Protein AF-A0A8J5MN63-F1 (afdb_monomer)

Secondary structure (DSSP, 8-state):
--TT-EE--EETTEEPPPEE--SS--TT-TTHHHHHHHHHHHHHHHHHHHS-TT--EEEEE-SSS-TT-GGGTT--S--EEEEE------

Sequence (90 aa):
MHDGMQARVLVGGVQSEPFSVQMGVKQGCVLAPVLFNIVLLAVAQLSHNALGSDAGVGIGYRLDGSLFNIRRLEAYTKTLTENLCNVHWT

Radius of gyration: 18.47 Å; Cα contacts (8 Å, |Δi|>4): 55; chains: 1; bounding box: 34×42×47 Å

Solvent-accessible surface area (backbone atoms only — not comparable to full-atom values): 6040 Å² total; per-residue (Å²): 128,70,81,87,39,66,47,64,54,77,56,97,88,44,69,50,76,77,42,78,52,90,74,88,70,63,86,89,44,86,59,42,65,57,56,48,50,52,54,50,49,52,49,52,52,53,48,54,74,73,39,59,100,88,63,57,61,65,55,69,46,54,91,89,60,71,88,82,52,66,79,56,76,75,49,97,68,84,67,48,74,48,66,49,72,72,86,80,83,129

Mean predicted aligned error: 13.98 Å

pLDDT: mean 73.44, std 14.2, range [35.72, 93.75]

Foldseek 3Di:
DPPPDWDWDADPNDIDDIDDDPDADDPPPPCRVVVVVVVVVVVVVVCVVVDPLPDFDWDWADPPDDRPPVVCVVDPDDTDTDGPRDPDDD

Structure (mmCIF, N/CA/C/O backbone):
data_AF-A0A8J5MN63-F1
#
_entry.id   AF-A0A8J5MN63-F1
#
loop_
_atom_site.group_PDB
_atom_site.id
_atom_site.type_symbol
_atom_site.label_atom_id
_atom_site.label_alt_id
_atom_site.label_comp_id
_atom_site.label_asym_id
_atom_site.label_entity_id
_atom_site.label_seq_id
_atom_site.pdbx_PDB_ins_code
_atom_site.Cartn_x
_atom_site.Cartn_y
_atom_site.Cartn_z
_atom_site.occupancy
_atom_site.B_iso_or_equiv
_atom_site.auth_seq_id
_atom_site.auth_comp_id
_atom_site.auth_asym_id
_atom_site.auth_atom_id
_atom_site.pdbx_PDB_model_num
ATOM 1 N N . MET A 1 1 ? -12.493 14.247 3.224 1.00 56.62 1 MET A N 1
ATOM 2 C CA . MET A 1 1 ? -11.566 13.810 4.288 1.00 56.62 1 MET A CA 1
ATOM 3 C C . MET A 1 1 ? -12.419 13.417 5.485 1.00 56.62 1 MET A C 1
ATOM 5 O O . MET A 1 1 ? -13.460 14.036 5.675 1.00 56.62 1 MET A O 1
ATOM 9 N N . HIS A 1 2 ? -12.109 12.329 6.190 1.00 71.94 2 HIS A N 1
ATOM 10 C CA . HIS A 1 2 ? -12.900 11.925 7.360 1.00 71.94 2 HIS A CA 1
ATOM 11 C C . HIS A 1 2 ? -12.356 12.635 8.597 1.00 71.94 2 HIS A C 1
ATOM 13 O O . HIS A 1 2 ? -11.609 12.051 9.379 1.00 71.94 2 HIS A O 1
ATOM 19 N N . ASP A 1 3 ? -12.698 13.912 8.731 1.00 74.81 3 ASP A N 1
ATOM 20 C CA . ASP A 1 3 ? -12.253 14.716 9.864 1.00 74.81 3 ASP A CA 1
ATOM 21 C C . ASP A 1 3 ? -12.846 14.159 11.165 1.00 74.81 3 ASP A C 1
ATOM 23 O O . ASP A 1 3 ? -14.023 13.800 11.232 1.00 74.81 3 ASP A O 1
ATOM 27 N N . GLY A 1 4 ? -12.007 14.032 12.195 1.00 80.19 4 GLY A N 1
ATOM 28 C CA . GLY A 1 4 ? -12.410 13.487 13.495 1.00 80.19 4 GLY A CA 1
ATOM 29 C C . GLY A 1 4 ? -12.519 11.958 13.558 1.00 80.19 4 GLY A C 1
ATOM 30 O O . GLY A 1 4 ? -13.069 11.429 14.525 1.00 80.19 4 GLY A O 1
ATOM 31 N N . MET A 1 5 ? -12.004 11.227 12.563 1.00 85.56 5 MET A N 1
ATOM 32 C CA . MET A 1 5 ? -11.955 9.766 12.620 1.00 85.56 5 MET A CA 1
ATOM 33 C C . MET A 1 5 ? -11.070 9.291 13.780 1.00 85.56 5 MET A C 1
ATOM 35 O O . MET A 1 5 ? -9.903 9.664 13.869 1.00 85.56 5 MET A O 1
ATOM 39 N N . GLN A 1 6 ? -11.611 8.423 14.638 1.00 89.19 6 GLN A N 1
ATOM 40 C CA . GLN A 1 6 ? -10.857 7.758 15.701 1.00 89.19 6 GLN A CA 1
ATOM 41 C C . GLN A 1 6 ? -10.845 6.244 15.497 1.00 89.19 6 GLN A C 1
ATOM 43 O O . GLN A 1 6 ? -11.851 5.656 15.094 1.00 89.19 6 GLN A O 1
ATOM 48 N N . ALA A 1 7 ? -9.713 5.616 15.795 1.00 87.06 7 ALA A N 1
ATOM 49 C CA . ALA A 1 7 ? -9.543 4.171 15.772 1.00 87.06 7 ALA A CA 1
ATOM 50 C C . ALA A 1 7 ? -9.130 3.648 17.149 1.00 87.06 7 ALA A C 1
ATOM 52 O O . ALA A 1 7 ? -8.604 4.375 17.991 1.00 87.06 7 ALA A O 1
ATOM 53 N N . ARG A 1 8 ? -9.394 2.359 17.358 1.00 92.06 8 ARG A N 1
ATOM 54 C CA . ARG A 1 8 ? -8.919 1.577 18.498 1.00 92.06 8 ARG A CA 1
ATOM 55 C C . ARG A 1 8 ? -8.319 0.292 17.959 1.00 92.06 8 ARG A C 1
ATOM 57 O O . ARG A 1 8 ? -8.840 -0.278 17.000 1.00 92.06 8 ARG A O 1
ATOM 64 N N . VAL A 1 9 ? -7.248 -0.167 18.582 1.00 88.44 9 VAL A N 1
ATOM 65 C CA . VAL A 1 9 ? -6.603 -1.435 18.249 1.00 88.44 9 VAL A CA 1
ATOM 66 C C . VAL A 1 9 ? -7.067 -2.483 19.257 1.00 88.44 9 VAL A C 1
ATOM 68 O O . VAL A 1 9 ? -7.028 -2.243 20.460 1.00 88.44 9 VAL A O 1
ATOM 71 N N . LEU A 1 10 ? -7.530 -3.635 18.767 1.00 91.69 10 LEU A N 1
ATOM 72 C CA . LEU A 1 10 ? -7.876 -4.790 19.593 1.00 91.69 10 LEU A CA 1
ATOM 73 C C . LEU A 1 10 ? -6.736 -5.807 19.516 1.00 91.69 10 LEU A C 1
ATOM 75 O O . LEU A 1 10 ? -6.493 -6.376 18.452 1.00 91.69 10 LEU A O 1
ATOM 79 N N . VAL A 1 11 ? -6.066 -6.064 20.638 1.00 87.62 11 VAL A N 1
ATOM 80 C CA . VAL A 1 11 ? -5.019 -7.093 20.739 1.00 87.62 11 VAL A CA 1
ATOM 81 C C . VAL A 1 11 ? -5.306 -7.949 21.965 1.00 87.62 11 VAL A C 1
ATOM 83 O O . VAL A 1 11 ? -5.436 -7.440 23.073 1.00 87.62 11 VAL A O 1
ATOM 86 N N . GLY A 1 12 ? -5.461 -9.260 21.765 1.00 88.69 12 GLY A N 1
ATOM 87 C CA . GLY A 1 12 ? -5.699 -10.199 22.868 1.00 88.69 12 GLY A CA 1
ATOM 88 C C . GLY A 1 12 ? -6.983 -9.939 23.669 1.00 88.69 12 GLY A C 1
ATOM 89 O O . GLY A 1 12 ? -7.039 -10.272 24.845 1.00 88.69 12 GLY A O 1
ATOM 90 N N . GLY A 1 13 ? -8.000 -9.316 23.062 1.00 90.56 13 GLY A N 1
ATOM 91 C CA . GLY A 1 13 ? -9.262 -8.977 23.734 1.00 90.56 13 GLY A CA 1
ATOM 92 C C . GLY A 1 13 ? -9.257 -7.639 24.481 1.00 90.56 13 GLY A C 1
ATOM 93 O O . GLY A 1 13 ? -10.317 -7.183 24.902 1.00 90.56 13 GLY A O 1
ATOM 94 N N . VAL A 1 14 ? -8.105 -6.974 24.592 1.00 90.88 14 VAL A N 1
ATOM 95 C CA . VAL A 1 14 ? -7.986 -5.644 25.201 1.00 90.88 14 VAL A CA 1
ATOM 96 C C . VAL A 1 14 ? -7.979 -4.586 24.099 1.00 90.88 14 VAL A C 1
ATOM 98 O O . VAL A 1 14 ? -7.248 -4.705 23.112 1.00 90.88 14 VAL A O 1
ATOM 101 N N . GLN A 1 15 ? -8.825 -3.564 24.244 1.00 93.75 15 GLN A N 1
ATOM 102 C CA . GLN A 1 15 ? -8.839 -2.410 23.346 1.00 93.75 15 GLN A CA 1
ATOM 103 C C . GLN A 1 15 ? -7.855 -1.344 23.820 1.00 93.75 15 GLN A C 1
ATOM 105 O O . GLN A 1 15 ? -7.754 -1.076 25.014 1.00 93.75 15 GLN A O 1
ATOM 110 N N . SER A 1 16 ? -7.179 -0.699 22.873 1.00 93.56 16 SER A N 1
ATOM 111 C CA . SER A 1 16 ? -6.424 0.521 23.136 1.00 93.56 16 SER A CA 1
ATOM 112 C C . SER A 1 16 ? -7.348 1.709 23.413 1.00 93.56 16 SER A C 1
ATOM 114 O O . SER A 1 16 ? -8.515 1.725 23.000 1.00 93.56 16 SER A O 1
ATOM 116 N N . GLU A 1 17 ? -6.776 2.758 24.001 1.00 92.69 17 GLU A N 1
ATOM 117 C CA . GLU A 1 17 ? -7.394 4.081 23.980 1.00 92.69 17 GLU A CA 1
ATOM 118 C C . GLU A 1 17 ? -7.639 4.553 22.532 1.00 92.69 17 GLU A C 1
ATOM 120 O O . GLU A 1 17 ? -6.912 4.141 21.612 1.00 92.69 17 GLU A O 1
ATOM 125 N N . PRO A 1 18 ? -8.672 5.384 22.298 1.00 91.69 18 PRO A N 1
ATOM 126 C CA . PRO A 1 18 ? -8.918 5.987 20.996 1.00 91.69 18 PRO A CA 1
ATOM 127 C C . PRO A 1 18 ? -7.740 6.851 20.551 1.00 91.69 18 PRO A C 1
ATOM 129 O O . PRO A 1 18 ? -7.218 7.645 21.331 1.00 91.69 18 PRO A O 1
ATOM 132 N N . PHE A 1 19 ? -7.379 6.761 19.276 1.00 89.12 19 PHE A N 1
ATOM 133 C CA . PHE A 1 19 ? -6.440 7.689 18.653 1.00 89.12 19 PHE A CA 1
ATOM 134 C C . PHE A 1 19 ? -6.978 8.205 17.322 1.00 89.12 19 PHE A C 1
ATOM 136 O O . PHE A 1 19 ? -7.734 7.524 16.624 1.00 89.12 19 PHE A O 1
ATOM 143 N N . SER A 1 20 ? -6.581 9.430 16.977 1.00 89.31 20 SER A N 1
ATOM 144 C CA . SER A 1 20 ? -6.995 10.086 15.738 1.00 89.31 20 SER A CA 1
ATOM 145 C C . SER A 1 20 ? -6.323 9.444 14.525 1.00 89.31 20 SER A C 1
ATOM 147 O O . SER A 1 20 ? -5.104 9.267 14.491 1.00 89.31 20 SER A O 1
ATOM 149 N N . VAL A 1 21 ? -7.122 9.110 13.514 1.00 83.75 21 VAL A N 1
ATOM 150 C CA . VAL A 1 21 ? -6.646 8.583 12.234 1.00 83.75 21 VAL A CA 1
ATOM 151 C C . VAL A 1 21 ? -6.433 9.754 11.285 1.00 83.75 21 VAL A C 1
ATOM 153 O O . VAL A 1 21 ? -7.382 10.302 10.732 1.00 83.75 21 VAL A O 1
ATOM 156 N N . GLN A 1 22 ? -5.173 10.133 11.091 1.00 81.69 22 GLN A N 1
ATOM 157 C CA . GLN A 1 22 ? -4.802 11.242 10.205 1.00 81.69 22 GLN A CA 1
ATOM 158 C C . GLN A 1 22 ? -4.582 10.809 8.749 1.00 81.69 22 GLN A C 1
ATOM 160 O O . GLN A 1 22 ? -4.601 11.641 7.846 1.00 81.69 22 GLN A O 1
ATOM 165 N N . MET A 1 23 ? -4.357 9.514 8.510 1.00 76.50 23 MET A N 1
ATOM 166 C CA . MET A 1 23 ? -3.992 8.967 7.204 1.00 76.50 23 MET A CA 1
ATOM 167 C C . MET A 1 23 ? -4.708 7.645 6.931 1.00 76.50 23 MET A C 1
ATOM 169 O O . MET A 1 23 ? -5.032 6.896 7.852 1.00 76.50 23 MET A O 1
ATOM 173 N N . GLY A 1 24 ? -4.886 7.335 5.646 1.00 72.31 24 GLY A N 1
ATOM 174 C CA . GLY A 1 24 ? -5.484 6.086 5.187 1.00 72.31 24 GLY A CA 1
ATOM 175 C C . GLY A 1 24 ? -6.978 6.193 4.881 1.00 72.31 24 GLY A C 1
ATOM 176 O O . GLY A 1 24 ? -7.565 7.272 4.828 1.00 72.31 24 GLY A O 1
ATOM 177 N N . VAL A 1 25 ? -7.587 5.040 4.624 1.00 74.19 25 VAL A N 1
ATOM 178 C CA . VAL A 1 25 ? -8.990 4.896 4.219 1.00 74.19 25 VAL A CA 1
ATOM 179 C C . VAL A 1 25 ? -9.723 4.012 5.219 1.00 74.19 25 VAL A C 1
ATOM 181 O O . VAL A 1 25 ? -9.147 3.086 5.790 1.00 74.19 25 VAL A O 1
ATOM 184 N N . LYS A 1 26 ? -11.011 4.281 5.438 1.00 74.69 26 LYS A N 1
ATOM 185 C CA . LYS A 1 26 ? -11.828 3.482 6.354 1.00 74.69 26 LYS A CA 1
ATOM 186 C C . LYS A 1 26 ? -11.930 2.033 5.859 1.00 74.69 26 LYS A C 1
ATOM 188 O O . LYS A 1 26 ? -12.260 1.798 4.696 1.00 74.69 26 LYS A O 1
ATOM 193 N N . GLN A 1 27 ? -11.688 1.064 6.744 1.00 71.00 27 GLN A N 1
ATOM 194 C CA . GLN A 1 27 ? -11.913 -0.352 6.442 1.00 71.00 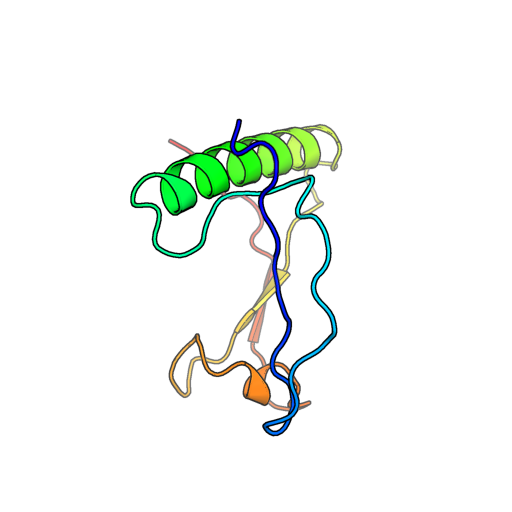27 GLN A CA 1
ATOM 195 C C . GLN A 1 27 ? -13.380 -0.599 6.057 1.00 71.00 27 GLN A C 1
ATOM 197 O O . GLN A 1 27 ? -14.292 -0.013 6.640 1.00 71.00 27 GLN A O 1
ATOM 202 N N . GLY A 1 28 ? -13.603 -1.443 5.047 1.00 71.75 28 GLY A N 1
ATOM 203 C CA . GLY A 1 28 ? -14.935 -1.688 4.480 1.00 71.75 28 GLY A CA 1
ATOM 204 C C . GLY A 1 28 ? -15.410 -0.623 3.483 1.00 71.75 28 GLY A C 1
ATOM 205 O O . GLY A 1 28 ? -16.513 -0.733 2.957 1.00 71.75 28 GLY A O 1
ATOM 206 N N . CYS A 1 29 ? -14.594 0.394 3.183 1.00 79.56 29 CYS A N 1
ATOM 207 C CA . CYS A 1 29 ? -14.863 1.295 2.068 1.00 79.56 29 CYS A CA 1
ATOM 208 C C . CYS A 1 29 ? -14.653 0.559 0.739 1.00 79.56 29 CYS A C 1
ATOM 210 O O . CYS A 1 29 ? -13.557 0.077 0.460 1.00 79.56 29 CYS A O 1
ATOM 212 N N . VAL A 1 30 ? -15.686 0.527 -0.105 1.00 80.62 30 VAL A N 1
ATOM 213 C CA . VAL A 1 30 ? -15.653 -0.121 -1.431 1.00 80.62 30 VAL A CA 1
ATOM 214 C C . VAL A 1 30 ? -14.544 0.452 -2.322 1.00 80.62 30 VAL A C 1
ATOM 216 O O . VAL A 1 30 ? -13.978 -0.262 -3.143 1.00 80.62 30 VAL A O 1
ATOM 219 N N . LEU A 1 31 ? -14.190 1.726 -2.130 1.00 83.81 31 LEU A N 1
ATOM 220 C CA . LEU A 1 31 ? -13.170 2.411 -2.923 1.00 83.81 31 LEU A 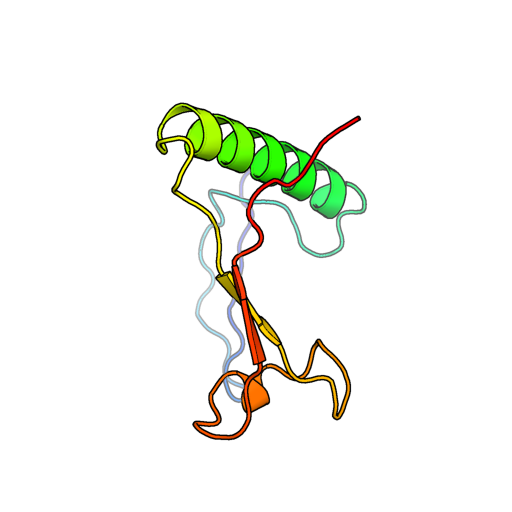CA 1
ATOM 221 C C . LEU A 1 31 ? -11.745 2.256 -2.361 1.00 83.81 31 LEU A C 1
ATOM 223 O O . LEU A 1 31 ? -10.776 2.540 -3.062 1.00 83.81 31 LEU A O 1
ATOM 227 N N . ALA A 1 32 ? -11.591 1.788 -1.117 1.00 82.88 32 ALA A N 1
ATOM 228 C CA . ALA A 1 32 ? -10.281 1.612 -0.488 1.00 82.88 32 ALA A CA 1
ATOM 229 C C . ALA A 1 32 ? -9.330 0.699 -1.290 1.00 82.88 32 ALA A C 1
ATOM 231 O O . ALA A 1 32 ? -8.179 1.099 -1.472 1.00 82.88 32 ALA A O 1
ATOM 232 N N . PRO A 1 33 ? -9.767 -0.462 -1.826 1.00 83.56 33 PRO A N 1
ATOM 233 C CA . PRO A 1 33 ? -8.897 -1.318 -2.634 1.00 83.56 33 PRO A CA 1
ATOM 234 C C . PRO A 1 33 ? -8.429 -0.639 -3.926 1.00 83.56 33 PRO A C 1
ATOM 236 O O . PRO A 1 33 ? -7.285 -0.807 -4.331 1.00 83.56 33 PRO A O 1
ATOM 239 N N . VAL A 1 34 ? -9.288 0.172 -4.554 1.00 88.69 34 VAL A N 1
ATOM 240 C CA . VAL A 1 34 ? -8.952 0.893 -5.792 1.00 88.69 34 VAL A CA 1
ATOM 241 C C . VAL A 1 34 ? -7.883 1.949 -5.522 1.00 88.69 34 VAL A C 1
ATOM 243 O O . VAL A 1 34 ? -6.871 1.994 -6.214 1.00 88.69 34 VAL A O 1
ATOM 246 N N . LEU A 1 35 ? -8.073 2.764 -4.481 1.00 86.38 35 LEU A N 1
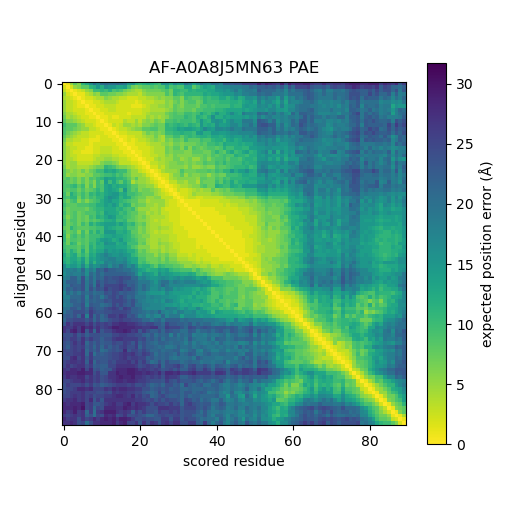ATOM 247 C CA . LEU A 1 35 ? -7.099 3.788 -4.091 1.00 86.38 35 LEU A CA 1
ATOM 248 C C . LEU A 1 35 ? -5.761 3.169 -3.678 1.00 86.38 35 LEU A C 1
ATOM 250 O O . LEU A 1 35 ? -4.710 3.670 -4.069 1.00 86.38 35 LEU A O 1
ATOM 254 N N . PHE A 1 36 ? -5.800 2.060 -2.936 1.00 85.12 36 PHE A N 1
ATOM 255 C CA . PHE A 1 36 ? -4.599 1.316 -2.571 1.00 85.12 36 PHE A CA 1
ATOM 256 C C . PHE A 1 36 ? -3.834 0.836 -3.809 1.00 85.12 36 PHE A C 1
ATOM 258 O O . PHE A 1 36 ? -2.633 1.071 -3.902 1.00 85.12 36 PHE A O 1
ATOM 265 N N . ASN A 1 37 ? -4.526 0.244 -4.786 1.00 87.50 37 ASN A N 1
ATOM 266 C CA . ASN A 1 37 ? -3.899 -0.224 -6.022 1.00 87.50 37 ASN A CA 1
ATOM 267 C C . ASN A 1 37 ? -3.273 0.922 -6.828 1.00 87.50 37 ASN A C 1
ATOM 269 O O . ASN A 1 37 ? -2.172 0.761 -7.343 1.00 87.50 37 ASN A O 1
ATOM 273 N N . ILE A 1 38 ? -3.925 2.087 -6.903 1.00 90.94 38 ILE A N 1
ATOM 274 C CA . ILE A 1 38 ? -3.372 3.263 -7.597 1.00 90.94 38 ILE A CA 1
ATOM 275 C C . ILE A 1 38 ? -2.065 3.717 -6.938 1.00 90.94 38 ILE A C 1
ATOM 277 O O . ILE A 1 38 ? -1.067 3.923 -7.625 1.00 90.94 38 ILE A O 1
ATOM 281 N N . VAL A 1 39 ? -2.055 3.844 -5.607 1.00 89.38 39 VAL A N 1
ATOM 282 C CA . VAL A 1 39 ? -0.849 4.245 -4.866 1.00 89.38 39 VAL A CA 1
ATOM 283 C C . VAL A 1 39 ? 0.247 3.190 -5.007 1.00 89.38 39 VAL A C 1
ATOM 285 O O . VAL A 1 39 ? 1.400 3.542 -5.242 1.00 89.38 39 VAL A O 1
ATOM 288 N N . LEU A 1 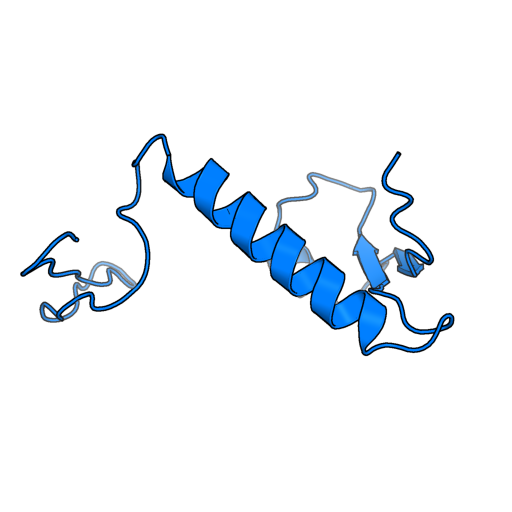40 ? -0.106 1.906 -4.923 1.00 87.50 40 LEU A N 1
ATOM 289 C CA . LEU A 1 40 ? 0.834 0.800 -5.091 1.00 87.50 40 LEU A CA 1
ATOM 290 C C . LEU A 1 40 ? 1.485 0.816 -6.479 1.00 87.50 40 LEU A C 1
ATOM 292 O O . LEU A 1 40 ? 2.701 0.673 -6.575 1.00 87.50 40 LEU A O 1
ATOM 296 N N . LEU A 1 41 ? 0.701 1.034 -7.539 1.00 89.12 41 LEU A N 1
ATOM 297 C CA . LEU A 1 41 ? 1.213 1.153 -8.905 1.00 89.12 41 LEU A CA 1
ATOM 298 C C . LEU A 1 41 ? 2.139 2.361 -9.057 1.00 89.12 41 LEU A C 1
ATOM 300 O O . LEU A 1 41 ? 3.226 2.218 -9.609 1.00 89.12 41 LEU A O 1
ATOM 304 N N . ALA A 1 42 ? 1.754 3.523 -8.524 1.00 89.69 42 ALA A N 1
ATOM 305 C CA . ALA A 1 42 ? 2.583 4.723 -8.586 1.00 89.69 42 ALA A CA 1
ATOM 306 C C . ALA A 1 42 ? 3.933 4.519 -7.877 1.00 89.69 42 ALA A C 1
ATOM 308 O O . ALA A 1 42 ? 4.981 4.863 -8.422 1.00 89.69 42 ALA A O 1
ATOM 309 N N . VAL A 1 43 ? 3.925 3.906 -6.688 1.00 88.81 43 VAL A N 1
ATOM 310 C CA . VAL A 1 43 ? 5.156 3.558 -5.965 1.00 88.81 43 VAL A CA 1
ATOM 311 C C . VAL A 1 43 ? 5.979 2.550 -6.761 1.00 88.81 43 VAL A C 1
ATOM 313 O O .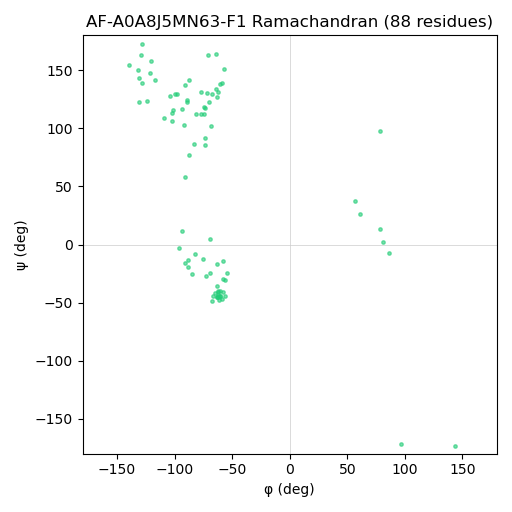 VAL A 1 43 ? 7.172 2.765 -6.930 1.00 88.81 43 VAL A O 1
ATOM 316 N N . ALA A 1 44 ? 5.361 1.503 -7.313 1.00 83.88 44 ALA A N 1
ATOM 317 C CA . ALA A 1 44 ? 6.062 0.504 -8.118 1.00 83.88 44 ALA A 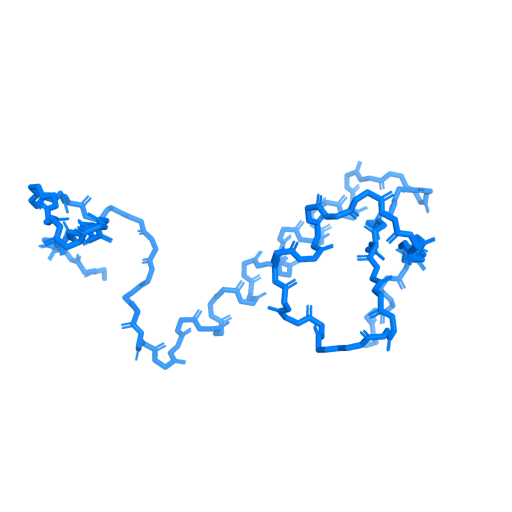CA 1
ATOM 318 C C . ALA A 1 44 ? 6.727 1.117 -9.362 1.00 83.88 44 ALA A C 1
ATOM 320 O O . ALA A 1 44 ? 7.864 0.776 -9.674 1.00 83.88 44 ALA A O 1
ATOM 321 N N . GLN A 1 45 ? 6.062 2.056 -10.039 1.00 84.06 45 GLN A N 1
ATOM 322 C CA . GLN A 1 45 ? 6.623 2.783 -11.182 1.00 84.06 45 GLN A CA 1
ATOM 323 C C . GLN A 1 45 ? 7.793 3.684 -10.773 1.00 84.06 45 GLN A C 1
ATOM 325 O O . GLN A 1 45 ? 8.828 3.694 -11.439 1.00 84.06 45 GLN A O 1
ATOM 330 N N . LEU A 1 46 ? 7.660 4.417 -9.664 1.00 86.75 46 LEU A N 1
ATOM 331 C CA . LEU A 1 46 ? 8.750 5.233 -9.125 1.00 86.75 46 LEU A CA 1
ATOM 332 C C . LEU A 1 46 ? 9.950 4.369 -8.732 1.00 86.75 46 LEU A C 1
ATOM 334 O O . LEU A 1 46 ? 11.083 4.708 -9.066 1.00 86.75 46 LEU A O 1
ATOM 338 N N . SER A 1 47 ? 9.703 3.237 -8.071 1.00 82.50 47 SER A N 1
ATOM 339 C CA . SER A 1 47 ? 10.739 2.270 -7.722 1.00 82.50 47 SER A CA 1
ATOM 340 C C . SER A 1 47 ? 11.398 1.689 -8.967 1.00 82.50 47 SER A C 1
ATOM 342 O O . SER A 1 47 ? 12.617 1.678 -9.024 1.00 82.50 47 SER A O 1
ATOM 344 N N . HIS A 1 48 ? 10.634 1.288 -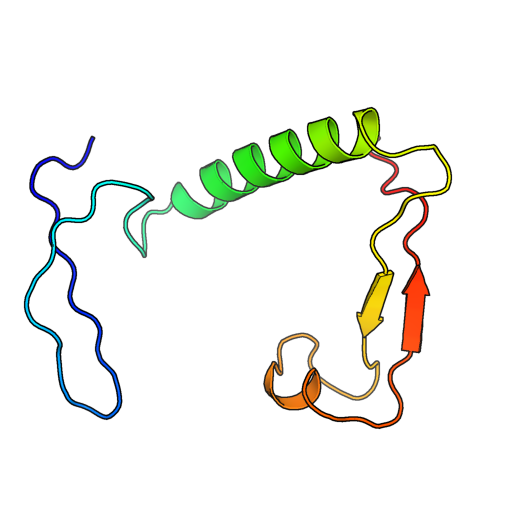9.985 1.00 76.88 48 HIS A N 1
ATOM 345 C CA . HIS A 1 48 ? 11.182 0.787 -11.247 1.00 76.88 48 HIS A CA 1
ATOM 346 C C . HIS A 1 48 ? 12.104 1.807 -11.928 1.00 76.88 48 HIS A C 1
ATOM 348 O O . HIS A 1 48 ? 13.160 1.442 -12.420 1.00 76.88 48 HIS A O 1
ATOM 354 N N . ASN A 1 49 ? 11.739 3.091 -11.928 1.0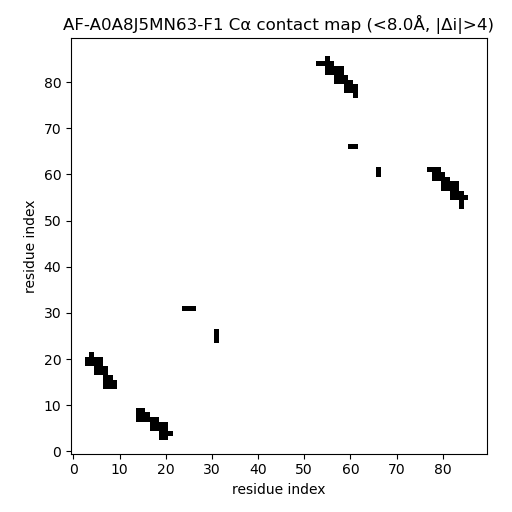0 79.69 49 ASN A N 1
ATOM 355 C CA . ASN A 1 49 ? 12.570 4.133 -12.538 1.00 79.69 49 ASN A CA 1
ATOM 356 C C . ASN A 1 49 ? 13.828 4.460 -11.718 1.00 79.69 49 ASN A C 1
ATOM 358 O O . ASN A 1 49 ? 14.814 4.941 -12.271 1.00 79.69 49 ASN A O 1
ATOM 362 N N . ALA A 1 50 ? 13.781 4.251 -10.400 1.00 80.44 50 ALA A N 1
ATOM 363 C CA . ALA A 1 50 ? 14.909 4.483 -9.499 1.00 80.44 50 ALA A CA 1
ATOM 364 C C . ALA A 1 50 ? 15.867 3.282 -9.415 1.00 80.44 50 ALA A C 1
ATOM 366 O O . ALA A 1 50 ? 17.037 3.441 -9.070 1.00 80.44 50 ALA A O 1
ATOM 367 N N . LEU A 1 51 ? 15.363 2.083 -9.693 1.00 75.00 51 LEU A N 1
ATOM 368 C CA . LEU A 1 51 ? 16.091 0.826 -9.655 1.00 75.00 51 LEU A CA 1
ATOM 369 C C . LEU A 1 51 ? 16.690 0.538 -11.042 1.00 75.00 51 LEU A C 1
ATOM 371 O O . LEU A 1 51 ? 16.057 0.760 -12.067 1.00 75.00 51 LEU A O 1
ATOM 375 N N . GLY A 1 52 ? 17.943 0.075 -11.092 1.00 70.38 52 GLY A N 1
ATOM 376 C CA . GLY A 1 52 ? 18.561 -0.340 -12.356 1.00 70.38 52 GLY A CA 1
ATOM 377 C C . GLY A 1 52 ? 17.835 -1.541 -12.973 1.00 70.38 52 GLY A C 1
ATOM 378 O O . GLY A 1 52 ? 17.119 -2.254 -12.279 1.00 70.38 52 GLY A O 1
ATOM 379 N N . SER A 1 53 ? 18.063 -1.818 -14.258 1.00 69.19 53 SER A N 1
ATOM 380 C CA . SER A 1 53 ? 17.405 -2.914 -14.997 1.00 69.19 53 SER A CA 1
ATOM 381 C C . SER A 1 53 ? 17.597 -4.323 -14.407 1.00 69.19 53 SER A C 1
ATOM 383 O O . SER A 1 53 ? 16.879 -5.238 -14.793 1.00 69.19 53 SER A O 1
ATOM 385 N N . ASP A 1 54 ? 18.545 -4.497 -13.480 1.00 68.69 54 ASP A N 1
ATOM 386 C CA . ASP A 1 54 ? 18.814 -5.747 -12.749 1.00 68.69 54 ASP A CA 1
ATOM 387 C C . ASP A 1 54 ? 18.145 -5.820 -11.364 1.00 68.69 54 ASP A C 1
ATOM 389 O O . ASP A 1 54 ? 18.255 -6.826 -10.661 1.00 68.69 54 ASP A O 1
ATOM 393 N N . ALA A 1 55 ? 17.460 -4.761 -10.933 1.00 68.19 55 ALA A N 1
ATOM 394 C CA . ALA A 1 55 ? 16.794 -4.724 -9.643 1.00 68.19 55 ALA A CA 1
ATOM 395 C C . ALA A 1 55 ? 15.328 -5.161 -9.780 1.00 68.19 55 ALA A C 1
ATOM 397 O O . ALA A 1 55 ? 14.509 -4.522 -10.436 1.00 68.19 55 ALA A O 1
ATOM 398 N N . GLY A 1 56 ? 15.008 -6.277 -9.128 1.00 67.19 56 GLY A N 1
ATOM 399 C CA . GLY A 1 56 ? 13.674 -6.867 -9.082 1.00 67.19 56 GLY A CA 1
ATOM 400 C C . GLY A 1 56 ? 13.229 -7.160 -7.653 1.00 67.19 56 GLY A C 1
ATOM 401 O O . GLY A 1 56 ? 14.002 -7.055 -6.699 1.00 67.19 56 GLY A O 1
ATOM 402 N N . VAL A 1 57 ? 11.964 -7.550 -7.505 1.00 68.75 57 VAL A N 1
ATOM 403 C CA . VAL A 1 57 ? 11.413 -8.026 -6.231 1.00 68.75 57 VAL A CA 1
ATOM 404 C C . VAL A 1 57 ? 11.327 -9.547 -6.295 1.00 68.75 57 VAL A C 1
ATOM 406 O O . VAL A 1 57 ? 10.557 -10.106 -7.076 1.00 68.75 57 VAL A O 1
ATOM 409 N N . GLY A 1 58 ? 12.131 -10.227 -5.479 1.00 66.44 58 GLY A N 1
ATOM 410 C CA . GLY A 1 58 ? 12.017 -11.668 -5.282 1.00 66.44 58 GLY A CA 1
ATOM 411 C C . GLY A 1 58 ? 10.812 -11.989 -4.409 1.00 66.44 58 GLY A C 1
ATOM 412 O O . GLY A 1 58 ? 10.756 -11.566 -3.254 1.00 66.44 58 GLY A O 1
ATOM 413 N N . ILE A 1 59 ? 9.851 -12.741 -4.946 1.00 66.81 59 ILE A N 1
ATOM 414 C CA . ILE A 1 59 ? 8.723 -13.248 -4.161 1.00 66.81 59 ILE A CA 1
ATOM 415 C C . ILE A 1 59 ? 9.010 -14.714 -3.859 1.00 66.81 59 ILE A C 1
ATOM 417 O O . ILE A 1 59 ? 8.919 -15.577 -4.727 1.00 66.81 59 ILE A O 1
ATOM 421 N N . GLY A 1 60 ? 9.372 -14.996 -2.608 1.00 65.88 60 GLY A N 1
ATOM 422 C CA . GLY A 1 60 ? 9.470 -16.364 -2.117 1.00 65.88 60 GLY A CA 1
ATOM 423 C C . GLY A 1 60 ? 8.073 -16.937 -1.907 1.00 65.88 60 GLY A C 1
ATOM 424 O O . GLY A 1 60 ? 7.319 -16.428 -1.077 1.00 65.88 60 GLY A O 1
ATOM 425 N N . TYR A 1 61 ? 7.721 -17.994 -2.633 1.00 61.44 61 TYR A N 1
ATOM 426 C CA . TYR A 1 61 ? 6.444 -18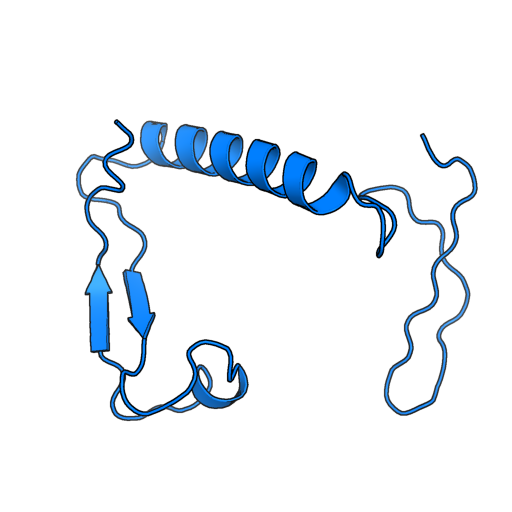.682 -2.456 1.00 61.44 61 TYR A CA 1
ATOM 427 C C . TYR A 1 61 ? 6.635 -20.190 -2.302 1.00 61.44 61 TYR A C 1
ATOM 429 O O . TYR A 1 61 ? 7.693 -20.772 -2.553 1.00 61.44 61 TYR A O 1
ATOM 437 N N . ARG A 1 62 ? 5.587 -20.836 -1.798 1.00 62.72 62 ARG A N 1
ATOM 438 C CA . ARG A 1 62 ? 5.522 -22.280 -1.590 1.00 62.72 62 ARG A CA 1
ATOM 439 C C . ARG A 1 62 ? 4.303 -22.811 -2.329 1.00 62.72 62 ARG A C 1
ATOM 441 O O . ARG A 1 62 ? 3.195 -22.353 -2.073 1.00 62.72 62 ARG A O 1
ATOM 448 N N . LEU A 1 63 ? 4.514 -23.768 -3.233 1.00 61.75 63 LEU A N 1
ATOM 449 C CA . LEU A 1 63 ? 3.448 -24.405 -4.020 1.00 61.75 63 LEU A CA 1
ATOM 450 C C . LEU A 1 63 ? 2.616 -25.410 -3.199 1.00 61.75 63 LEU A C 1
ATOM 452 O O . LEU A 1 63 ? 1.548 -25.832 -3.630 1.00 61.75 63 LEU A O 1
ATOM 456 N N . ASP A 1 64 ? 3.077 -25.794 -2.004 1.00 63.41 64 ASP A N 1
ATOM 457 C CA . ASP A 1 64 ? 2.425 -26.788 -1.153 1.00 63.41 64 ASP A CA 1
ATOM 458 C C . ASP A 1 64 ? 1.415 -26.161 -0.175 1.00 63.41 64 ASP A C 1
ATOM 460 O O . ASP A 1 64 ? 1.551 -26.306 1.036 1.00 63.41 64 ASP A O 1
ATOM 464 N N . GLY A 1 65 ? 0.397 -25.442 -0.658 1.00 60.53 65 GLY A N 1
ATOM 465 C CA . GLY A 1 65 ? -0.715 -24.927 0.163 1.00 60.53 65 GLY A CA 1
ATOM 466 C C . GLY A 1 65 ? -1.225 -23.545 -0.258 1.00 60.53 65 GLY A C 1
ATOM 467 O O . GLY A 1 65 ? -0.816 -23.008 -1.279 1.00 60.53 65 GLY A O 1
ATOM 468 N N . SER A 1 66 ? -2.142 -22.952 0.519 1.00 63.59 66 SER A N 1
ATOM 469 C CA . SER A 1 66 ? -2.703 -21.634 0.184 1.00 63.59 66 SER A CA 1
ATOM 470 C C . SER A 1 66 ? -1.652 -20.525 0.302 1.00 63.59 66 SER A C 1
ATOM 472 O O . SER A 1 66 ? -1.053 -20.365 1.370 1.00 63.59 66 SER A O 1
ATOM 474 N N . LEU A 1 67 ? -1.527 -19.697 -0.738 1.00 58.09 67 LEU A N 1
ATOM 475 C CA . LEU A 1 67 ? -0.602 -18.556 -0.813 1.00 58.09 67 LEU A CA 1
ATOM 476 C C . LEU A 1 67 ? -0.732 -17.557 0.356 1.00 58.09 67 LEU A C 1
ATOM 478 O O . LEU A 1 67 ? 0.234 -16.888 0.701 1.00 58.09 67 LEU A O 1
ATOM 482 N N . PHE A 1 68 ? -1.896 -17.482 1.010 1.00 62.91 68 PHE A N 1
ATOM 483 C CA . PHE A 1 68 ? -2.188 -16.499 2.065 1.00 62.91 68 PHE A CA 1
ATOM 484 C C . PHE A 1 68 ? -1.928 -16.980 3.501 1.00 62.91 68 PHE A C 1
ATOM 486 O O . PHE A 1 68 ? -2.344 -16.328 4.459 1.00 62.91 68 PHE A O 1
ATOM 493 N N . ASN A 1 69 ? -1.252 -18.114 3.694 1.00 66.81 69 ASN A N 1
ATOM 494 C CA . ASN A 1 69 ? -0.896 -18.558 5.041 1.00 66.81 69 ASN A CA 1
ATOM 495 C C . ASN A 1 69 ? 0.398 -17.875 5.518 1.00 66.81 69 ASN A C 1
ATOM 497 O O . ASN A 1 69 ? 1.492 -18.422 5.385 1.00 66.81 69 ASN A O 1
ATOM 501 N N . ILE A 1 70 ? 0.252 -16.685 6.105 1.00 67.38 70 ILE A N 1
ATOM 502 C CA . ILE A 1 70 ? 1.358 -15.824 6.560 1.00 67.38 70 ILE A CA 1
ATOM 503 C C . ILE A 1 70 ? 2.322 -16.496 7.553 1.00 67.38 70 ILE A C 1
ATOM 505 O O . ILE A 1 70 ? 3.518 -16.234 7.495 1.00 67.38 70 ILE A O 1
ATOM 509 N N . ARG A 1 71 ? 1.854 -17.445 8.384 1.00 65.56 71 ARG A N 1
ATOM 510 C CA . ARG A 1 71 ? 2.710 -18.212 9.319 1.00 65.56 71 ARG A CA 1
ATOM 511 C C . ARG A 1 71 ? 3.759 -19.064 8.601 1.00 65.56 71 ARG A C 1
ATOM 513 O O . ARG A 1 71 ? 4.699 -19.550 9.217 1.00 65.56 71 ARG A O 1
ATOM 520 N N . ARG A 1 72 ? 3.588 -19.297 7.297 1.00 61.53 72 ARG A N 1
ATOM 521 C CA . ARG A 1 72 ? 4.525 -20.076 6.481 1.00 61.53 72 ARG A CA 1
ATOM 522 C C . ARG A 1 72 ? 5.611 -19.229 5.831 1.00 61.53 72 ARG A C 1
ATOM 524 O O . ARG A 1 72 ? 6.607 -19.815 5.422 1.00 61.53 72 ARG A O 1
ATOM 531 N N . LEU A 1 73 ? 5.455 -17.903 5.778 1.00 59.72 73 LEU A N 1
ATOM 532 C CA . LEU A 1 73 ? 6.546 -16.989 5.408 1.00 59.72 73 LEU A CA 1
ATOM 533 C C . LEU A 1 73 ? 7.633 -16.950 6.495 1.00 59.72 73 LEU A C 1
ATOM 535 O O . LEU A 1 73 ? 8.791 -16.691 6.196 1.00 59.72 73 LEU A O 1
ATOM 539 N N . GLU A 1 74 ? 7.272 -17.272 7.740 1.00 64.44 74 GLU A N 1
ATOM 540 C CA . GLU A 1 74 ? 8.188 -17.355 8.887 1.00 64.44 74 GLU A CA 1
ATOM 541 C C . GLU A 1 74 ? 8.944 -18.699 8.963 1.00 64.44 74 GLU A C 1
ATOM 543 O O . GLU A 1 74 ? 9.848 -18.867 9.781 1.00 64.44 74 GLU A O 1
ATOM 548 N N . ALA A 1 75 ? 8.592 -19.683 8.125 1.00 62.69 75 ALA A N 1
ATOM 549 C CA . ALA A 1 75 ? 9.169 -21.024 8.171 1.00 62.69 75 ALA A CA 1
ATOM 550 C C . ALA A 1 75 ? 10.432 -21.136 7.297 1.00 62.69 75 ALA A C 1
ATOM 552 O O . ALA A 1 75 ? 10.381 -20.979 6.082 1.00 62.69 75 ALA A O 1
ATOM 553 N N . TYR A 1 76 ? 11.552 -21.527 7.908 1.00 62.22 76 TYR A N 1
ATOM 554 C CA . TYR A 1 76 ? 12.896 -21.566 7.303 1.00 62.22 76 TYR A CA 1
ATOM 555 C C . TYR A 1 76 ? 13.117 -22.639 6.204 1.00 62.22 76 TYR A C 1
ATOM 557 O O . TYR A 1 76 ? 14.238 -22.838 5.749 1.00 62.22 76 TYR A O 1
ATOM 565 N N . THR A 1 77 ? 12.096 -23.396 5.777 1.00 64.75 77 THR A N 1
ATOM 566 C CA . THR A 1 77 ? 12.292 -24.596 4.932 1.00 64.75 77 THR A CA 1
ATOM 567 C C . THR A 1 77 ? 11.435 -24.640 3.658 1.00 64.75 77 THR A C 1
ATOM 569 O O . THR A 1 77 ? 10.235 -24.358 3.679 1.00 64.75 77 THR A O 1
ATOM 572 N N . LYS A 1 78 ? 12.077 -25.083 2.558 1.00 57.03 78 LYS A N 1
ATOM 573 C CA . LYS A 1 78 ? 11.534 -25.386 1.211 1.00 57.03 78 LYS A CA 1
ATOM 574 C C . LYS A 1 78 ? 10.785 -24.242 0.505 1.00 57.03 78 LYS A C 1
ATOM 576 O O . LYS A 1 78 ? 9.790 -24.483 -0.173 1.00 57.03 78 LYS A O 1
ATOM 581 N N . THR A 1 79 ? 11.241 -23.007 0.656 1.00 57.09 79 THR A N 1
ATOM 582 C CA . THR A 1 79 ? 10.785 -21.870 -0.156 1.00 57.09 79 THR A CA 1
ATOM 583 C C . THR A 1 79 ? 11.424 -21.913 -1.545 1.00 57.09 79 THR A C 1
ATOM 585 O O . THR A 1 79 ? 12.633 -22.105 -1.667 1.00 57.09 79 THR A O 1
ATOM 588 N N . LEU A 1 80 ? 10.610 -21.756 -2.593 1.00 59.97 80 LEU A N 1
ATOM 589 C CA . LEU A 1 80 ? 11.098 -21.445 -3.934 1.00 59.97 80 LEU A CA 1
ATOM 590 C C . LEU A 1 80 ? 11.160 -19.923 -4.032 1.00 59.97 80 LEU A C 1
ATOM 592 O O . LEU A 1 80 ? 10.167 -19.243 -3.768 1.00 59.97 80 LEU A O 1
ATOM 596 N N . THR A 1 81 ? 12.330 -19.393 -4.364 1.00 55.25 81 THR A N 1
ATOM 597 C CA . THR A 1 81 ? 12.526 -17.958 -4.563 1.00 55.25 81 THR A CA 1
ATOM 598 C C . THR A 1 81 ? 12.739 -17.728 -6.043 1.00 55.25 81 THR A C 1
ATOM 600 O O . THR A 1 81 ? 13.783 -18.091 -6.579 1.00 55.25 81 THR A O 1
ATOM 603 N N . GLU A 1 82 ? 11.752 -17.127 -6.696 1.00 57.75 82 GLU A N 1
ATOM 604 C CA . GLU A 1 82 ? 11.916 -16.602 -8.045 1.00 57.75 82 GLU A CA 1
ATOM 605 C C . GLU A 1 82 ? 12.038 -15.082 -7.955 1.00 57.75 82 GLU A C 1
ATOM 607 O O . GLU A 1 82 ? 11.219 -14.398 -7.332 1.00 57.75 82 GLU A O 1
ATOM 612 N N . ASN A 1 83 ? 13.096 -14.550 -8.562 1.00 50.44 83 ASN A N 1
ATOM 613 C CA . ASN A 1 83 ? 13.191 -13.124 -8.820 1.00 50.44 83 ASN A CA 1
ATOM 614 C C . ASN A 1 83 ? 12.252 -12.821 -9.983 1.00 50.44 83 ASN A C 1
ATOM 616 O O . ASN A 1 83 ? 12.488 -13.275 -11.102 1.00 50.44 83 ASN A O 1
ATOM 620 N N . LEU A 1 84 ? 11.177 -12.076 -9.721 1.00 53.81 84 LEU A N 1
ATOM 621 C CA . LEU A 1 84 ? 10.351 -11.528 -10.790 1.00 53.81 84 LEU A CA 1
ATOM 622 C C . LEU A 1 84 ? 11.129 -10.376 -11.421 1.00 53.81 84 LEU A C 1
ATOM 624 O O . LEU A 1 84 ? 11.002 -9.214 -11.033 1.00 53.81 84 LEU A O 1
ATOM 628 N N . CYS A 1 85 ? 11.984 -10.720 -12.377 1.00 51.22 85 CYS A N 1
ATOM 629 C CA . CYS A 1 85 ? 12.545 -9.756 -13.301 1.00 51.22 85 CYS A CA 1
ATOM 630 C C . CYS A 1 85 ? 11.441 -9.449 -14.321 1.00 51.22 85 CYS A C 1
ATOM 632 O O . CYS A 1 85 ? 11.067 -10.318 -15.105 1.00 51.22 85 CYS A O 1
ATOM 634 N N . ASN A 1 86 ? 10.935 -8.218 -14.289 1.00 43.91 86 ASN A N 1
ATOM 635 C CA . ASN A 1 86 ? 9.920 -7.651 -15.182 1.00 43.91 86 ASN A CA 1
ATOM 636 C C . ASN A 1 86 ? 8.468 -8.052 -14.896 1.00 43.91 86 ASN A C 1
ATOM 638 O O . ASN A 1 86 ? 7.934 -9.033 -15.411 1.00 43.91 86 ASN A O 1
ATOM 642 N N . VAL A 1 87 ? 7.769 -7.164 -14.185 1.00 47.56 87 VAL A N 1
ATOM 643 C CA . VAL A 1 87 ? 6.327 -7.013 -14.387 1.00 47.56 87 VAL A CA 1
ATOM 644 C C . VAL A 1 87 ? 6.146 -6.284 -15.721 1.00 47.56 87 VAL A C 1
ATOM 646 O O . VAL A 1 87 ? 6.203 -5.057 -15.781 1.00 47.56 87 VAL A O 1
ATOM 649 N N . HIS A 1 88 ? 6.010 -7.037 -16.814 1.00 43.38 88 HIS A N 1
ATOM 650 C CA . HIS A 1 88 ? 5.615 -6.469 -18.101 1.00 43.38 88 HIS A CA 1
ATOM 651 C C . HIS A 1 88 ? 4.156 -6.012 -18.009 1.00 43.38 88 HIS A C 1
ATOM 653 O O . HIS A 1 88 ? 3.233 -6.822 -18.058 1.00 43.38 88 HIS A O 1
ATOM 659 N N . TRP A 1 89 ? 3.957 -4.706 -17.856 1.00 41.12 89 TRP A N 1
ATOM 660 C CA . TRP A 1 89 ? 2.656 -4.071 -18.021 1.00 41.12 89 TRP A CA 1
ATOM 661 C C . TRP A 1 89 ? 2.420 -3.851 -19.523 1.00 41.12 89 TRP A C 1
ATOM 663 O O . TRP A 1 89 ? 3.160 -3.090 -20.147 1.00 41.12 89 TRP A O 1
ATOM 673 N N . THR A 1 90 ? 1.451 -4.562 -20.105 1.00 35.72 90 THR A N 1
ATOM 674 C CA . THR A 1 90 ? 0.908 -4.291 -21.452 1.00 35.72 90 THR A CA 1
ATOM 675 C C . THR A 1 90 ? -0.172 -3.229 -21.401 1.00 35.72 90 THR A C 1
ATOM 677 O O . THR A 1 90 ? -1.003 -3.327 -20.467 1.00 35.72 90 THR A O 1
#

Organism: Homarus americanus (NCBI:txid6706)